Protein AF-A0A6L9Y1P7-F1 (afdb_monomer)

Nearest PDB structures (foldseek):
  3f51-assembly1_A  TM=7.659E-01  e=5.591E-02  Corynebacterium glutamicum
  1y7y-assembly1_B  TM=7.379E-01  e=5.591E-02  Aeromonas hydrophila
  1b0n-assembly1_A  TM=7.203E-01  e=5.591E-02  Bacillus subtilis
  4ia8-assembly1_B  TM=7.136E-01  e=8.306E-02  Enterobacter sp. RFL1396
  5woq-assembly2_C  TM=7.309E-01  e=8.789E-02  Mycolicibacterium smegmatis MC2 155

InterPro domains:
  IPR001387 Cro/C1-type, helix-turn-helix domain [PS50943] (22-74)
  IPR001387 Cro/C1-type, helix-turn-helix domain [cd00093] (22-53)
  IPR010982 Lambda repressor-like, DNA-binding domain superfamily [G3DSA:1.10.260.40] (13-73)
  IPR010982 Lambda repressor-like, DNA-binding domain superfamily [SSF47413] (22-70)

Structure (mmCIF, N/CA/C/O backbone):
data_AF-A0A6L9Y1P7-F1
#
_entry.id   AF-A0A6L9Y1P7-F1
#
loop_
_atom_site.group_PDB
_atom_site.id
_atom_site.type_symbol
_atom_site.label_atom_id
_atom_site.label_alt_id
_atom_site.label_comp_id
_atom_site.label_asym_id
_atom_site.label_entity_id
_atom_site.label_seq_id
_atom_site.pdbx_PDB_ins_code
_atom_site.Cartn_x
_atom_site.Cartn_y
_atom_site.Cartn_z
_atom_site.occupancy
_atom_site.B_iso_or_equiv
_atom_site.auth_seq_id
_atom_site.auth_comp_id
_atom_site.auth_asym_id
_atom_site.auth_atom_id
_atom_site.pdbx_PDB_model_num
ATOM 1 N N . MET A 1 1 ? 20.121 -1.443 2.127 1.00 50.41 1 MET A N 1
ATOM 2 C CA . MET A 1 1 ? 19.705 -1.574 0.713 1.00 50.41 1 MET A CA 1
ATOM 3 C C . MET A 1 1 ? 18.639 -2.658 0.638 1.00 50.41 1 MET A C 1
ATOM 5 O O . MET A 1 1 ? 18.966 -3.827 0.803 1.00 50.41 1 MET A O 1
ATOM 9 N N . THR A 1 2 ? 17.362 -2.293 0.518 1.00 58.94 2 THR A N 1
ATOM 10 C CA . THR A 1 2 ? 16.270 -3.277 0.430 1.00 58.94 2 THR A CA 1
ATOM 11 C C . THR A 1 2 ? 16.405 -4.001 -0.906 1.00 58.94 2 THR A C 1
ATOM 13 O O . THR A 1 2 ? 16.312 -3.361 -1.952 1.00 58.94 2 THR A O 1
ATOM 16 N N . LYS A 1 3 ? 16.704 -5.305 -0.892 1.00 76.31 3 LYS A N 1
ATOM 17 C CA . LYS A 1 3 ? 16.778 -6.101 -2.126 1.00 76.31 3 LYS A CA 1
ATOM 18 C C . LYS A 1 3 ? 15.422 -6.052 -2.833 1.00 76.31 3 LYS A C 1
ATOM 20 O O . LYS A 1 3 ? 14.381 -6.102 -2.180 1.00 76.31 3 LYS A O 1
ATOM 25 N N . THR A 1 4 ? 15.439 -5.937 -4.158 1.00 82.94 4 THR A N 1
ATOM 26 C CA . THR A 1 4 ? 14.223 -5.998 -4.972 1.00 82.94 4 THR A CA 1
ATOM 27 C C . THR A 1 4 ? 13.552 -7.357 -4.780 1.00 82.94 4 THR A C 1
ATOM 29 O O . THR A 1 4 ? 14.170 -8.383 -5.044 1.00 82.94 4 THR A O 1
ATOM 32 N N . ASP A 1 5 ? 12.291 -7.350 -4.349 1.00 93.62 5 ASP A N 1
ATOM 33 C CA . ASP A 1 5 ? 11.444 -8.538 -4.219 1.00 93.62 5 ASP A CA 1
ATOM 34 C C . ASP A 1 5 ? 10.262 -8.419 -5.204 1.00 93.62 5 ASP A C 1
ATOM 36 O O . ASP A 1 5 ? 9.308 -7.670 -4.950 1.00 93.62 5 ASP A O 1
ATOM 40 N N . PRO A 1 6 ? 10.317 -9.113 -6.357 1.00 95.06 6 PRO A N 1
ATOM 41 C CA . PRO A 1 6 ? 9.263 -9.059 -7.366 1.00 95.06 6 PRO A CA 1
ATOM 42 C C . PRO A 1 6 ? 7.898 -9.539 -6.861 1.00 95.06 6 PRO A C 1
ATOM 44 O O . PRO A 1 6 ? 6.878 -8.995 -7.287 1.00 95.06 6 PRO A O 1
ATOM 47 N N . ALA A 1 7 ? 7.858 -10.505 -5.937 1.00 96.25 7 ALA A N 1
ATOM 48 C CA . ALA A 1 7 ? 6.608 -11.038 -5.402 1.00 96.25 7 ALA A CA 1
ATOM 49 C C . ALA A 1 7 ? 5.900 -9.992 -4.533 1.00 96.25 7 ALA A C 1
ATOM 51 O O . ALA A 1 7 ? 4.700 -9.750 -4.693 1.00 96.25 7 ALA A O 1
ATOM 52 N N . LYS A 1 8 ? 6.652 -9.290 -3.677 1.00 97.19 8 LYS A N 1
ATOM 53 C CA . LYS A 1 8 ? 6.124 -8.161 -2.893 1.00 97.19 8 LYS A CA 1
ATOM 54 C C . LYS A 1 8 ? 5.631 -7.033 -3.794 1.00 97.19 8 LYS A C 1
ATOM 56 O O . LYS A 1 8 ? 4.551 -6.493 -3.565 1.00 97.19 8 LYS A O 1
ATOM 61 N N . ILE A 1 9 ? 6.370 -6.711 -4.856 1.00 97.56 9 ILE A N 1
ATOM 62 C CA . ILE A 1 9 ? 5.950 -5.684 -5.816 1.00 97.56 9 ILE A CA 1
ATOM 63 C C . ILE A 1 9 ? 4.640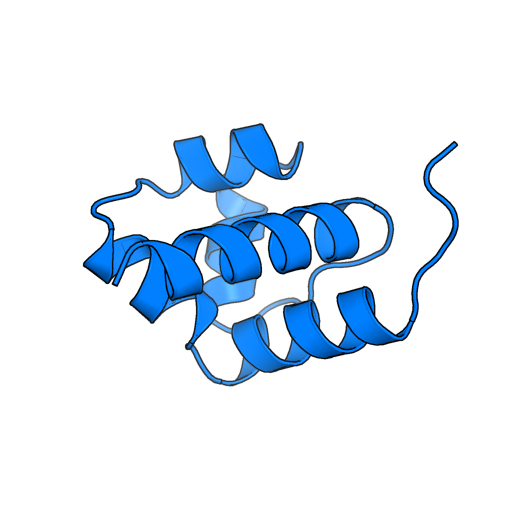 -6.081 -6.510 1.00 97.56 9 ILE A C 1
ATOM 65 O O . ILE A 1 9 ? 3.722 -5.263 -6.575 1.00 97.56 9 ILE A O 1
ATOM 69 N N . ALA A 1 10 ? 4.530 -7.314 -7.011 1.00 97.62 10 ALA A N 1
ATOM 70 C CA . ALA A 1 10 ? 3.316 -7.801 -7.668 1.00 97.62 10 ALA A CA 1
ATOM 71 C C . ALA A 1 10 ? 2.108 -7.752 -6.721 1.00 97.62 10 ALA A C 1
ATOM 73 O O . ALA A 1 10 ? 1.055 -7.233 -7.085 1.00 97.62 10 ALA A O 1
ATOM 74 N N . LYS A 1 11 ? 2.296 -8.192 -5.475 1.00 97.44 11 LYS A N 1
ATOM 75 C CA . LYS A 1 11 ? 1.272 -8.173 -4.430 1.00 97.44 11 LYS A CA 1
ATOM 76 C C . LYS A 1 11 ? 0.775 -6.767 -4.101 1.00 97.44 11 LYS A C 1
ATOM 78 O O . LYS A 1 11 ? -0.430 -6.544 -4.059 1.00 97.44 11 LYS A O 1
ATOM 83 N N . ALA A 1 12 ? 1.686 -5.813 -3.906 1.00 97.88 12 ALA A N 1
ATOM 84 C CA . ALA A 1 12 ? 1.323 -4.418 -3.657 1.00 97.88 12 ALA A CA 1
ATOM 85 C C . ALA A 1 12 ? 0.519 -3.817 -4.816 1.00 97.88 12 ALA A C 1
ATOM 87 O O . ALA A 1 12 ? -0.430 -3.070 -4.592 1.00 97.88 12 ALA A O 1
ATOM 88 N N . ARG A 1 13 ? 0.890 -4.146 -6.057 1.00 98.00 13 ARG A N 1
ATOM 89 C CA . ARG A 1 13 ? 0.186 -3.662 -7.249 1.00 98.00 13 ARG A CA 1
ATOM 90 C C . ARG A 1 13 ? -1.198 -4.279 -7.387 1.00 98.00 13 ARG A C 1
ATOM 92 O O . ARG A 1 13 ? -2.134 -3.537 -7.650 1.00 98.00 13 ARG A O 1
ATOM 99 N N . ALA A 1 14 ? -1.324 -5.584 -7.155 1.00 97.50 14 ALA A N 1
ATOM 100 C CA . ALA A 1 14 ? -2.612 -6.269 -7.167 1.00 97.50 14 ALA A CA 1
ATOM 101 C C . ALA A 1 14 ? -3.568 -5.673 -6.123 1.00 97.50 14 ALA A C 1
ATOM 103 O O . ALA A 1 14 ? -4.694 -5.322 -6.466 1.00 97.50 14 ALA A O 1
ATOM 104 N N . ALA A 1 15 ? -3.087 -5.475 -4.890 1.00 96.94 15 ALA A N 1
ATOM 105 C CA . ALA A 1 15 ? -3.875 -4.894 -3.803 1.00 96.94 15 ALA A CA 1
ATOM 106 C C . ALA A 1 15 ? -4.289 -3.433 -4.060 1.00 96.94 15 ALA A C 1
ATOM 108 O O . ALA A 1 15 ? -5.347 -2.996 -3.608 1.00 96.94 15 ALA A O 1
ATOM 109 N N . ALA A 1 16 ? -3.457 -2.668 -4.774 1.00 96.50 16 ALA A N 1
ATOM 110 C CA . ALA A 1 16 ? -3.806 -1.322 -5.218 1.00 96.50 16 ALA A CA 1
ATOM 111 C C . ALA A 1 16 ? -4.878 -1.359 -6.324 1.00 96.50 16 ALA A C 1
ATOM 113 O O . ALA A 1 16 ? -5.861 -0.631 -6.250 1.00 96.50 16 ALA A O 1
ATOM 114 N N . SER A 1 17 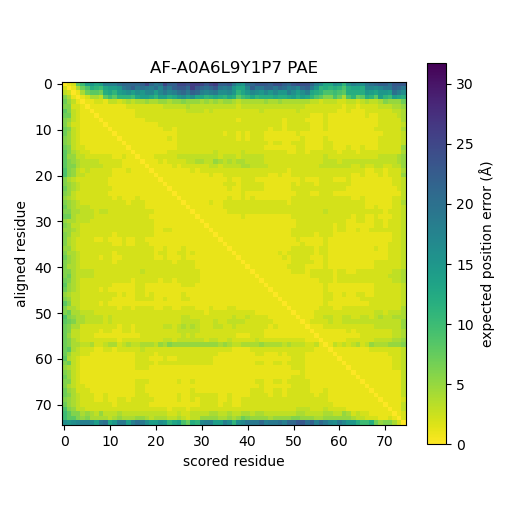? -4.735 -2.239 -7.322 1.00 95.31 17 SER A N 1
ATOM 115 C CA . SER A 1 17 ? -5.648 -2.285 -8.473 1.00 95.31 17 SER A CA 1
ATOM 116 C C . SER A 1 17 ? -7.028 -2.866 -8.165 1.00 95.31 17 SER A C 1
ATOM 118 O O . SER A 1 17 ? -7.987 -2.534 -8.851 1.00 95.31 17 SER A O 1
ATOM 120 N N . ASN A 1 18 ? -7.141 -3.751 -7.171 1.00 94.88 18 ASN A N 1
ATOM 121 C CA . ASN A 1 18 ? -8.403 -4.411 -6.818 1.00 94.88 18 ASN A CA 1
ATOM 122 C C . ASN A 1 18 ? -9.116 -3.772 -5.605 1.00 94.88 18 ASN A C 1
ATOM 124 O O . ASN A 1 18 ? -10.134 -4.292 -5.156 1.00 94.88 18 ASN A O 1
ATOM 128 N N . GLY A 1 19 ? -8.577 -2.679 -5.049 1.00 94.56 19 GLY A N 1
ATOM 129 C CA . GLY A 1 19 ? -9.138 -1.977 -3.889 1.00 94.56 19 GLY A CA 1
ATO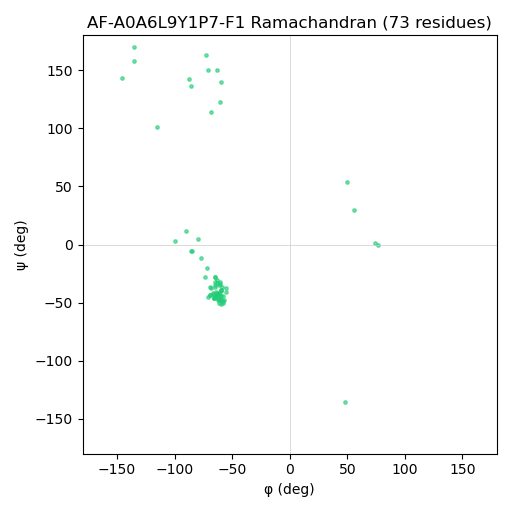M 130 C C . GLY A 1 19 ? -8.910 -2.653 -2.529 1.00 94.56 19 GLY A C 1
ATOM 131 O O . GLY A 1 19 ? -9.304 -2.094 -1.502 1.00 94.56 19 GLY A O 1
ATOM 132 N N . GLU A 1 20 ? -8.244 -3.810 -2.475 1.00 96.56 20 GLU A N 1
ATOM 133 C CA . GLU A 1 20 ? -7.962 -4.538 -1.229 1.00 96.56 20 GLU A CA 1
ATOM 134 C C . GLU A 1 20 ? -7.141 -3.688 -0.252 1.00 96.56 20 GLU A C 1
ATOM 136 O O . GLU A 1 20 ? -7.410 -3.677 0.950 1.00 96.56 20 GLU A O 1
ATOM 141 N N . GLY A 1 21 ? -6.170 -2.929 -0.765 1.00 97.38 21 GLY A N 1
ATOM 142 C CA . GLY A 1 21 ? -5.331 -2.059 0.052 1.00 97.38 21 GLY A CA 1
ATOM 143 C C . GLY A 1 21 ? -6.139 -1.027 0.846 1.00 97.38 21 GLY A C 1
ATOM 144 O O . GLY A 1 21 ? -5.949 -0.877 2.055 1.00 97.38 21 GLY A O 1
ATOM 145 N N . ARG A 1 22 ? -7.122 -0.400 0.188 1.00 98.44 22 ARG A N 1
ATOM 146 C CA . ARG A 1 22 ? -8.075 0.524 0.819 1.00 98.44 22 ARG A CA 1
ATOM 147 C C . ARG A 1 22 ? -8.951 -0.185 1.845 1.00 98.44 22 ARG A C 1
ATOM 149 O O . ARG A 1 22 ? -9.168 0.344 2.933 1.00 98.44 22 ARG A O 1
ATOM 156 N N . ALA A 1 23 ? -9.462 -1.367 1.505 1.00 98.06 23 ALA A N 1
ATOM 157 C CA . ALA A 1 23 ? -10.321 -2.139 2.394 1.00 98.06 23 ALA A CA 1
ATOM 158 C C . ALA A 1 23 ? -9.594 -2.512 3.697 1.00 98.06 23 ALA A C 1
ATOM 160 O O . ALA A 1 23 ? -10.123 -2.277 4.783 1.00 98.06 23 ALA A O 1
ATOM 161 N N . LEU A 1 24 ? -8.356 -3.012 3.603 1.00 97.88 24 LEU A N 1
ATOM 162 C CA . LEU A 1 24 ? -7.524 -3.340 4.765 1.00 97.88 24 LEU A CA 1
ATOM 163 C C . LEU A 1 24 ? -7.207 -2.107 5.612 1.00 97.88 24 LEU A C 1
ATOM 165 O O . LEU A 1 24 ? -7.298 -2.178 6.840 1.00 97.88 24 LEU A O 1
ATOM 169 N N . ARG A 1 25 ? -6.884 -0.975 4.976 1.00 98.12 25 ARG A N 1
ATOM 170 C CA . ARG A 1 25 ? -6.628 0.289 5.673 1.00 98.12 25 ARG A CA 1
ATOM 171 C C . ARG A 1 25 ? -7.849 0.739 6.482 1.00 98.12 25 ARG A C 1
ATOM 173 O O . ARG A 1 25 ? -7.728 1.011 7.674 1.00 98.12 25 ARG A O 1
ATOM 180 N N . LEU A 1 26 ? -9.024 0.780 5.850 1.00 98.31 26 LEU A N 1
ATOM 181 C CA . LEU A 1 26 ? -10.267 1.215 6.493 1.00 98.31 26 LEU A CA 1
ATOM 182 C C . LEU A 1 26 ? -10.720 0.254 7.597 1.00 98.31 26 LEU A C 1
ATOM 184 O O . LEU A 1 26 ? -11.096 0.712 8.675 1.00 98.31 26 LEU A O 1
ATOM 188 N N . LYS A 1 27 ? -10.627 -1.062 7.370 1.00 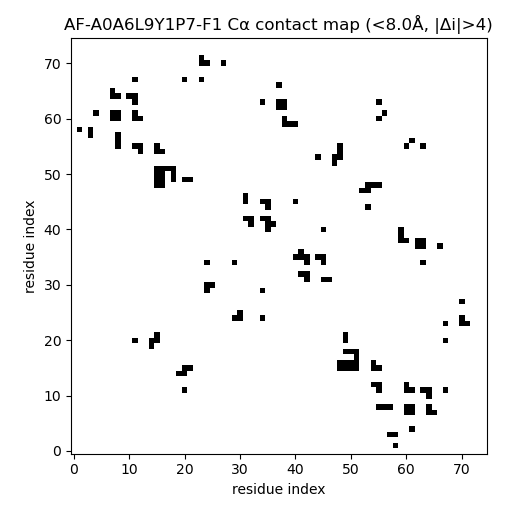98.06 27 LYS A N 1
ATOM 189 C CA . LYS A 1 27 ? -10.933 -2.089 8.380 1.00 98.06 27 LYS A CA 1
ATOM 190 C C . LYS A 1 27 ? -10.119 -1.882 9.660 1.00 98.06 27 LYS A C 1
ATOM 192 O O . LYS A 1 27 ? -10.658 -1.998 10.754 1.00 98.06 27 LYS A O 1
ATOM 197 N N . ASN A 1 28 ? -8.843 -1.531 9.511 1.00 97.88 28 ASN A N 1
ATOM 198 C CA . ASN A 1 28 ? -7.923 -1.291 10.621 1.00 97.88 28 ASN A CA 1
ATOM 199 C C . ASN A 1 28 ? -7.910 0.172 11.103 1.00 97.88 28 ASN A C 1
ATOM 201 O O . ASN A 1 28 ? -7.045 0.543 11.888 1.00 97.88 28 ASN A O 1
ATOM 205 N N . ARG A 1 29 ? -8.865 1.005 10.657 1.00 98.00 29 ARG A N 1
ATOM 206 C CA . ARG A 1 29 ? -9.027 2.416 11.062 1.00 98.00 29 ARG A CA 1
ATOM 207 C C . ARG A 1 29 ? -7.785 3.286 10.837 1.00 98.00 29 ARG A C 1
ATOM 209 O O . ARG A 1 29 ? -7.591 4.271 11.540 1.00 98.00 29 ARG A O 1
ATOM 216 N N . LEU A 1 30 ? -6.980 2.950 9.832 1.00 98.31 30 LEU A N 1
ATOM 217 C CA . LEU A 1 30 ? -5.790 3.715 9.481 1.00 98.31 30 LEU A CA 1
ATOM 218 C C . LEU A 1 30 ? -6.135 4.874 8.539 1.00 98.31 30 LEU A C 1
ATOM 220 O O . LEU A 1 30 ? -6.867 4.739 7.548 1.00 98.31 30 LEU A O 1
ATOM 224 N N . SER A 1 31 ? -5.559 6.031 8.823 1.00 98.62 31 SER A N 1
ATOM 225 C CA . SER A 1 31 ? -5.565 7.184 7.933 1.00 98.62 31 SER A CA 1
ATOM 226 C C . SER A 1 31 ? -4.633 6.965 6.735 1.00 98.62 31 SER A C 1
ATOM 228 O O . SER A 1 31 ? -3.758 6.095 6.726 1.00 98.62 31 SER A O 1
ATOM 230 N N . LEU A 1 32 ? -4.812 7.769 5.684 1.00 98.62 32 LEU A N 1
ATOM 231 C CA . LEU A 1 32 ? -3.901 7.750 4.535 1.00 98.62 32 LEU A CA 1
ATOM 232 C C . LEU A 1 32 ? -2.486 8.209 4.925 1.00 98.62 32 LEU A C 1
ATOM 234 O O . LEU A 1 32 ? -1.520 7.683 4.380 1.00 98.62 32 LEU A O 1
ATOM 238 N N . SER A 1 33 ? -2.355 9.165 5.852 1.00 98.56 33 SER A N 1
ATOM 239 C CA . SER A 1 33 ? -1.064 9.707 6.297 1.00 98.56 33 SER A CA 1
ATOM 240 C C . SER A 1 33 ? -0.251 8.689 7.100 1.00 98.56 33 SER A C 1
ATOM 242 O O . SER A 1 33 ? 0.961 8.612 6.917 1.00 98.56 33 SER A O 1
ATOM 244 N N . GLU A 1 34 ? -0.891 7.850 7.917 1.00 98.75 34 GLU A N 1
ATOM 245 C CA . GLU A 1 34 ? -0.209 6.754 8.624 1.00 98.75 34 GLU A CA 1
ATOM 246 C C . GLU A 1 34 ? 0.355 5.718 7.645 1.00 98.75 34 GLU A C 1
ATOM 248 O O . GLU A 1 34 ? 1.521 5.335 7.741 1.00 98.75 34 GLU A O 1
ATOM 253 N N . VAL A 1 35 ? -0.432 5.321 6.639 1.00 98.56 35 VAL A N 1
ATOM 254 C CA . VAL A 1 35 ? 0.041 4.411 5.581 1.00 98.56 35 VAL A CA 1
ATOM 255 C C . VAL A 1 35 ? 1.172 5.042 4.768 1.00 98.56 35 VAL A C 1
ATOM 257 O O . VAL A 1 35 ? 2.158 4.372 4.454 1.00 98.56 35 VAL A O 1
ATOM 260 N N . ALA A 1 36 ? 1.047 6.328 4.440 1.00 98.62 36 ALA A N 1
ATOM 261 C CA . ALA A 1 36 ? 2.044 7.074 3.681 1.00 98.62 36 ALA A CA 1
ATOM 262 C C . ALA A 1 36 ? 3.376 7.176 4.434 1.00 98.62 36 ALA A C 1
ATOM 264 O O . ALA A 1 36 ? 4.424 6.923 3.841 1.00 98.62 36 ALA A O 1
ATOM 265 N N . SER A 1 37 ? 3.322 7.439 5.744 1.00 98.56 37 SER A N 1
ATOM 266 C CA . SER A 1 37 ? 4.485 7.468 6.635 1.00 98.56 37 SER A CA 1
ATOM 267 C C . SER A 1 37 ? 5.236 6.133 6.622 1.00 98.56 37 SER A C 1
ATOM 269 O O . SER A 1 37 ? 6.428 6.095 6.324 1.00 98.56 37 SER A O 1
ATOM 271 N N . VAL A 1 38 ? 4.524 5.013 6.802 1.00 98.19 38 VAL A N 1
ATOM 272 C CA . VAL A 1 38 ? 5.115 3.661 6.750 1.00 98.19 38 VAL A CA 1
ATOM 273 C C . VAL A 1 38 ? 5.721 3.351 5.380 1.00 98.19 38 VAL A C 1
ATOM 275 O O . VAL A 1 38 ? 6.731 2.657 5.281 1.00 98.19 38 VAL A O 1
ATOM 278 N N . CYS A 1 39 ? 5.111 3.844 4.303 1.00 98.06 39 CYS A N 1
ATOM 279 C CA . CYS A 1 39 ? 5.588 3.618 2.941 1.00 98.06 39 CYS A CA 1
ATOM 280 C C . CYS A 1 39 ? 6.669 4.617 2.492 1.00 98.06 39 CYS A C 1
ATOM 282 O O . CYS A 1 39 ? 7.238 4.422 1.410 1.00 98.06 39 CYS A O 1
ATOM 284 N N . GLU A 1 40 ? 6.979 5.626 3.312 1.00 98.00 40 GLU A N 1
ATOM 285 C CA . GLU A 1 40 ? 7.839 6.777 3.005 1.00 98.00 40 GLU A CA 1
ATOM 286 C C . GLU A 1 40 ? 7.449 7.446 1.675 1.00 98.00 40 GLU A C 1
ATOM 288 O O . GLU A 1 40 ? 8.253 7.578 0.749 1.00 98.00 40 GLU A O 1
ATOM 293 N N . VAL A 1 41 ? 6.174 7.804 1.546 1.00 98.31 41 VAL A N 1
ATOM 294 C CA . VAL A 1 41 ? 5.629 8.532 0.392 1.00 98.31 41 VAL A CA 1
ATOM 295 C C . VAL A 1 41 ? 4.708 9.652 0.862 1.00 98.31 41 VAL A C 1
ATOM 297 O O . VAL A 1 41 ? 4.336 9.719 2.028 1.00 98.31 41 VAL A O 1
ATOM 300 N N . ASP A 1 42 ? 4.304 10.518 -0.062 1.00 98.31 42 ASP A N 1
ATOM 301 C CA . ASP A 1 42 ? 3.262 11.505 0.204 1.00 98.31 42 ASP A CA 1
ATOM 302 C C . ASP A 1 42 ? 1.872 10.852 0.336 1.00 98.31 42 ASP A C 1
ATOM 304 O O . ASP A 1 42 ? 1.573 9.852 -0.327 1.00 98.31 42 ASP A O 1
ATOM 308 N N . GLN A 1 43 ? 0.990 11.449 1.142 1.00 98.25 43 GLN A N 1
ATOM 309 C CA . GLN A 1 43 ? -0.385 10.977 1.334 1.00 98.25 43 GLN A CA 1
ATOM 310 C C . GLN A 1 43 ? -1.153 10.848 0.008 1.00 98.25 43 GLN A C 1
ATOM 312 O O . GLN A 1 43 ? -1.912 9.892 -0.183 1.00 98.25 43 GLN A O 1
ATOM 317 N N . SER A 1 44 ? -0.934 11.769 -0.936 1.00 98.38 44 SER A N 1
ATOM 318 C CA . SER A 1 44 ? -1.563 11.722 -2.259 1.00 98.38 44 SER A CA 1
ATOM 319 C C . SER A 1 44 ? -1.121 10.506 -3.074 1.00 98.38 44 SER A C 1
ATOM 321 O O . SER A 1 44 ? -1.891 10.010 -3.896 1.00 98.38 44 SER A O 1
ATOM 323 N N . ALA A 1 45 ? 0.085 9.974 -2.842 1.00 98.44 45 ALA A N 1
ATOM 324 C CA . ALA A 1 45 ? 0.540 8.761 -3.511 1.00 98.44 45 ALA A CA 1
ATOM 325 C C . ALA A 1 45 ? -0.301 7.556 -3.077 1.00 98.44 45 ALA A C 1
ATOM 327 O O . ALA A 1 45 ? -0.780 6.824 -3.940 1.00 98.44 45 ALA A O 1
ATOM 328 N N . VAL A 1 46 ? -0.544 7.399 -1.771 1.00 98.44 46 VAL A N 1
ATOM 329 C CA . VAL A 1 46 ? -1.401 6.328 -1.236 1.00 98.44 46 VAL A CA 1
ATOM 330 C C . VAL A 1 46 ? -2.831 6.476 -1.743 1.00 98.44 46 VAL A C 1
ATOM 332 O O . VAL A 1 46 ? -3.416 5.497 -2.198 1.00 98.44 46 VAL A O 1
ATOM 335 N N . TRP A 1 47 ? -3.375 7.698 -1.746 1.00 98.19 47 TRP A N 1
ATOM 336 C CA . TRP A 1 47 ? -4.711 7.950 -2.290 1.00 98.19 47 TRP A CA 1
ATOM 337 C C . TRP A 1 47 ? -4.820 7.507 -3.758 1.00 98.19 47 TRP A C 1
ATOM 339 O O . TRP A 1 47 ? -5.724 6.744 -4.093 1.00 98.19 47 TRP A O 1
ATOM 349 N N . ARG A 1 48 ? -3.857 7.884 -4.614 1.00 98.31 48 ARG A N 1
ATOM 350 C CA . ARG A 1 48 ? -3.822 7.470 -6.031 1.00 98.31 48 ARG A CA 1
ATOM 351 C C . ARG A 1 48 ? -3.661 5.961 -6.207 1.00 98.31 48 ARG A C 1
ATOM 353 O O . ARG A 1 48 ? -4.179 5.411 -7.174 1.00 98.31 48 ARG A O 1
ATOM 360 N N . TRP A 1 49 ? -2.944 5.287 -5.306 1.00 98.38 49 TRP A N 1
ATOM 361 C CA . TRP A 1 49 ? -2.858 3.825 -5.327 1.00 98.38 49 TRP A CA 1
ATOM 362 C C . TRP A 1 49 ? -4.204 3.185 -5.031 1.00 98.38 49 TRP A C 1
ATOM 364 O O . TRP A 1 49 ? -4.625 2.291 -5.752 1.00 98.38 49 TRP A O 1
ATOM 374 N N . GLU A 1 50 ? -4.898 3.678 -4.010 1.00 97.62 50 GLU A N 1
ATOM 375 C CA . GLU A 1 50 ? -6.194 3.150 -3.587 1.00 97.62 50 GLU A CA 1
ATOM 376 C C . GLU A 1 50 ? -7.348 3.477 -4.540 1.00 97.62 50 GLU A C 1
ATOM 378 O O . GLU A 1 50 ? -8.369 2.794 -4.500 1.00 97.62 50 GLU A O 1
ATOM 383 N N . GLN A 1 51 ? -7.201 4.500 -5.386 1.00 95.75 51 GLN A N 1
ATOM 384 C CA . GLN A 1 51 ? -8.113 4.759 -6.507 1.00 95.75 51 GLN A CA 1
ATOM 385 C C . 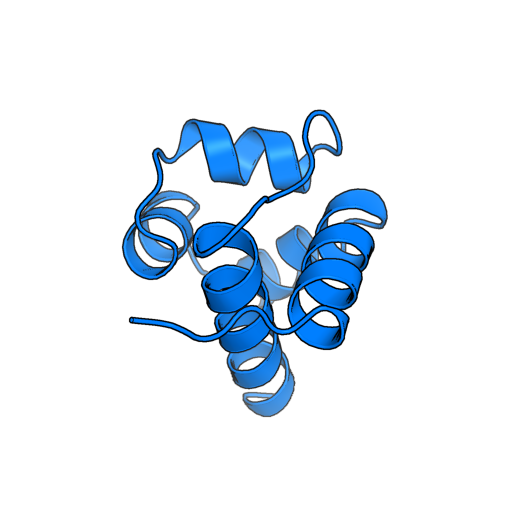GLN A 1 51 ? -7.743 3.972 -7.778 1.00 95.75 51 GLN A C 1
ATOM 387 O O . GLN A 1 51 ? -8.452 4.058 -8.775 1.00 95.75 51 GLN A O 1
ATOM 392 N N . GLY A 1 52 ? -6.621 3.244 -7.788 1.00 93.62 52 GLY A N 1
ATOM 393 C CA . GLY A 1 52 ? -6.118 2.559 -8.983 1.00 93.62 52 GLY A CA 1
ATOM 394 C C . GLY A 1 52 ? -5.495 3.484 -10.041 1.00 93.62 52 GLY A C 1
ATOM 395 O O . GLY A 1 52 ? -5.018 2.997 -11.063 1.00 93.62 52 GLY A O 1
ATOM 396 N N . GLU A 1 53 ? -5.423 4.798 -9.800 1.00 96.12 53 GLU A N 1
ATOM 397 C CA . GLU A 1 53 ? -4.824 5.781 -10.719 1.00 96.12 53 GLU A CA 1
ATOM 398 C C . GLU A 1 53 ? -3.316 5.571 -10.914 1.00 96.12 53 GLU A C 1
ATOM 400 O O . GLU A 1 53 ? -2.741 5.937 -11.942 1.00 96.12 53 GLU A O 1
ATOM 405 N N . ARG A 1 54 ? -2.635 5.004 -9.911 1.00 96.81 54 ARG A N 1
ATOM 406 C CA . ARG A 1 54 ? -1.198 4.724 -9.982 1.00 96.81 54 ARG A CA 1
ATOM 407 C C . ARG A 1 54 ? -0.840 3.453 -9.229 1.00 96.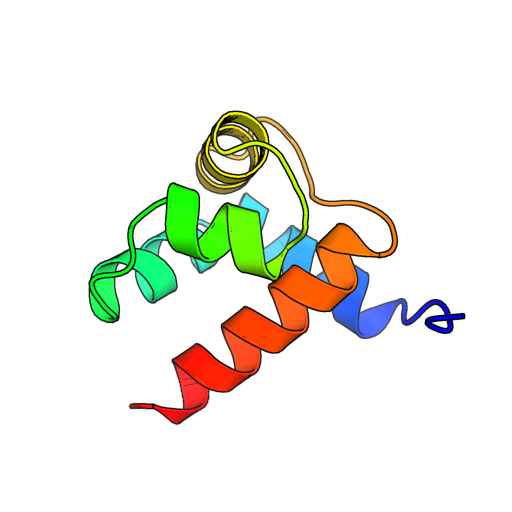81 54 ARG A C 1
ATOM 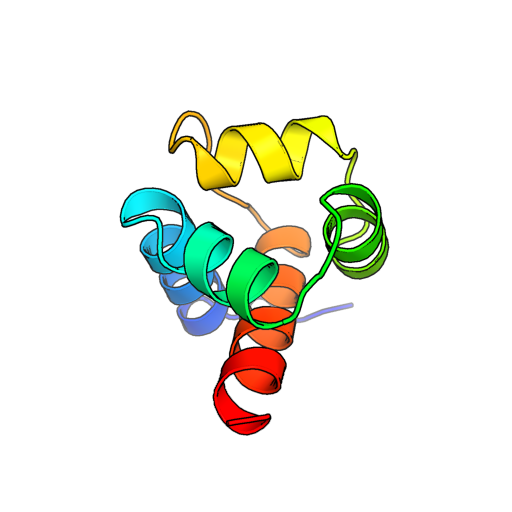409 O O . ARG A 1 54 ? -1.328 3.202 -8.143 1.00 96.81 54 ARG A O 1
ATOM 416 N N . ALA A 1 55 ? 0.116 2.696 -9.751 1.00 97.50 55 ALA A N 1
ATOM 417 C CA . ALA A 1 55 ? 0.694 1.562 -9.036 1.00 97.50 55 ALA A CA 1
ATOM 418 C C . ALA A 1 55 ? 1.879 1.985 -8.136 1.00 97.50 55 ALA A C 1
ATOM 420 O O . ALA A 1 55 ? 2.715 2.790 -8.578 1.00 97.50 55 ALA A O 1
ATOM 421 N N . PRO A 1 56 ? 2.036 1.396 -6.933 1.00 97.56 56 PRO A N 1
ATOM 422 C CA . PRO A 1 56 ? 3.252 1.550 -6.141 1.00 97.56 56 PRO A CA 1
ATOM 423 C C . PRO A 1 56 ? 4.465 0.944 -6.872 1.00 97.56 56 PRO A C 1
ATOM 425 O O . PRO A 1 56 ? 4.359 0.001 -7.670 1.00 97.56 56 PRO A O 1
ATOM 428 N N . ARG A 1 57 ? 5.655 1.506 -6.625 1.00 95.81 57 ARG A N 1
ATOM 429 C CA . ARG A 1 57 ? 6.911 1.123 -7.299 1.00 95.81 57 ARG A CA 1
ATOM 430 C C . ARG A 1 57 ? 8.063 0.994 -6.302 1.00 95.81 57 ARG A C 1
ATOM 432 O O . ARG A 1 57 ? 8.027 1.606 -5.238 1.00 95.81 57 ARG A O 1
ATOM 439 N N . ALA A 1 58 ? 9.092 0.237 -6.690 1.00 92.62 58 ALA A N 1
ATOM 440 C CA . ALA A 1 58 ? 10.364 0.111 -5.973 1.00 92.62 58 ALA A CA 1
ATOM 441 C C . ALA A 1 58 ? 10.184 -0.158 -4.460 1.00 92.62 58 ALA A C 1
ATOM 443 O O . ALA A 1 58 ? 9.350 -0.978 -4.076 1.00 92.62 58 ALA A O 1
ATOM 444 N N . ALA A 1 59 ? 10.950 0.528 -3.607 1.00 96.25 59 ALA A N 1
ATOM 445 C CA . ALA A 1 59 ? 10.919 0.351 -2.156 1.00 96.25 59 ALA A CA 1
ATOM 446 C C . ALA A 1 59 ? 9.531 0.607 -1.542 1.00 96.25 59 ALA A C 1
ATOM 448 O O . ALA A 1 59 ? 9.120 -0.121 -0.641 1.00 96.25 59 ALA A O 1
ATOM 449 N N . ALA A 1 60 ? 8.776 1.576 -2.069 1.00 97.62 60 ALA A N 1
ATOM 450 C CA . ALA A 1 60 ? 7.435 1.889 -1.582 1.00 97.62 60 ALA A CA 1
ATOM 451 C C . ALA A 1 60 ? 6.448 0.731 -1.809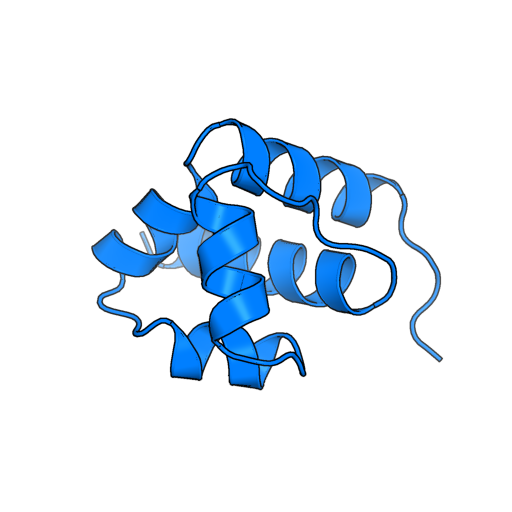 1.00 97.62 60 ALA A C 1
ATOM 453 O O . ALA A 1 60 ? 5.637 0.440 -0.938 1.00 97.62 60 ALA A O 1
ATOM 454 N N . ALA A 1 61 ? 6.561 0.009 -2.932 1.00 97.94 61 ALA A N 1
ATOM 455 C CA . ALA A 1 61 ? 5.763 -1.198 -3.164 1.00 97.94 61 ALA A CA 1
ATOM 456 C C . ALA A 1 61 ? 6.092 -2.311 -2.163 1.00 97.94 61 ALA A C 1
ATOM 458 O O . ALA A 1 61 ? 5.189 -2.969 -1.660 1.00 97.94 61 ALA A O 1
ATOM 459 N N . ILE A 1 62 ? 7.372 -2.496 -1.837 1.00 97.94 62 ILE A N 1
ATOM 460 C CA . ILE A 1 62 ? 7.791 -3.504 -0.856 1.00 97.94 62 ILE A CA 1
ATOM 461 C C . ILE A 1 62 ? 7.261 -3.144 0.538 1.00 97.94 62 ILE A C 1
ATOM 463 O O . ILE A 1 62 ? 6.674 -3.995 1.207 1.00 97.94 62 ILE A O 1
ATOM 467 N N . ARG A 1 63 ? 7.402 -1.879 0.958 1.00 98.12 63 ARG A N 1
ATOM 468 C CA . ARG A 1 63 ? 6.865 -1.392 2.239 1.00 98.12 63 ARG A CA 1
ATOM 469 C C . ARG A 1 63 ? 5.351 -1.536 2.314 1.00 98.12 63 ARG A C 1
ATOM 471 O O . ARG A 1 63 ? 4.845 -2.044 3.309 1.00 98.12 63 ARG A O 1
ATOM 478 N N . TYR A 1 64 ? 4.649 -1.191 1.238 1.00 98.19 64 TYR A N 1
ATOM 479 C CA . TYR A 1 64 ? 3.203 -1.351 1.174 1.00 98.19 64 TYR A CA 1
ATOM 480 C C . TYR A 1 64 ? 2.788 -2.823 1.283 1.00 98.19 64 TYR A C 1
ATOM 482 O O . TYR A 1 64 ? 1.949 -3.157 2.111 1.00 98.19 64 TYR A O 1
ATOM 490 N N . ALA A 1 65 ? 3.426 -3.734 0.541 1.00 98.25 65 ALA A N 1
ATOM 491 C CA . ALA A 1 65 ? 3.144 -5.167 0.653 1.00 98.25 65 ALA A CA 1
ATOM 492 C C . ALA A 1 65 ? 3.390 -5.717 2.067 1.00 98.25 65 ALA A C 1
ATOM 494 O O . ALA A 1 65 ? 2.607 -6.536 2.543 1.00 98.25 65 ALA A O 1
ATOM 495 N N . ASN A 1 66 ? 4.451 -5.269 2.743 1.00 98.19 66 ASN A N 1
ATOM 496 C CA . ASN A 1 66 ? 4.739 -5.668 4.122 1.00 98.19 66 ASN A CA 1
ATOM 497 C C . ASN A 1 66 ? 3.673 -5.170 5.097 1.00 98.19 66 ASN A C 1
ATOM 499 O O . ASN A 1 66 ? 3.202 -5.947 5.923 1.00 98.19 66 ASN A O 1
ATOM 503 N N . LEU A 1 67 ? 3.254 -3.909 4.967 1.00 98.06 67 LEU A N 1
ATOM 504 C CA . LEU A 1 67 ? 2.156 -3.367 5.759 1.00 98.06 67 LEU A CA 1
ATOM 505 C C . LEU A 1 67 ? 0.880 -4.192 5.556 1.00 98.06 67 LEU A C 1
ATOM 507 O O . LEU A 1 67 ? 0.265 -4.612 6.529 1.00 98.06 67 LEU A O 1
ATOM 511 N N . LEU A 1 68 ? 0.509 -4.486 4.307 1.00 97.75 68 LEU A N 1
ATOM 512 C CA . LEU A 1 68 ? -0.686 -5.281 4.011 1.00 97.75 68 LEU A CA 1
ATOM 513 C C . LEU A 1 68 ? -0.624 -6.690 4.618 1.00 97.75 68 LEU A C 1
ATOM 515 O O . LEU A 1 68 ? -1.654 -7.220 5.020 1.00 97.75 68 LEU A O 1
ATOM 519 N N . ASP A 1 69 ? 0.558 -7.300 4.703 1.00 97.88 69 ASP A N 1
ATOM 520 C CA . ASP A 1 69 ? 0.730 -8.612 5.342 1.00 97.88 69 ASP A CA 1
ATOM 521 C C . ASP A 1 69 ? 0.481 -8.566 6.841 1.00 97.88 69 ASP A C 1
ATOM 523 O O . ASP A 1 69 ? -0.228 -9.423 7.366 1.00 97.88 69 ASP A O 1
ATOM 527 N N . ILE A 1 70 ? 0.983 -7.524 7.500 1.00 97.75 70 ILE A N 1
ATOM 528 C CA . ILE A 1 70 ? 0.714 -7.281 8.916 1.00 97.75 70 ILE A CA 1
ATOM 529 C C . ILE A 1 70 ? -0.790 -7.073 9.125 1.00 97.75 70 ILE A C 1
ATOM 531 O O . ILE A 1 70 ? -1.393 -7.760 9.942 1.00 97.75 70 ILE A O 1
ATOM 535 N N . LEU A 1 71 ? -1.425 -6.195 8.339 1.00 97.00 71 LEU A N 1
ATOM 536 C CA . LEU A 1 71 ? -2.850 -5.876 8.488 1.00 97.00 71 LEU A CA 1
ATOM 537 C C . LEU A 1 71 ? -3.783 -7.069 8.240 1.00 97.00 71 LEU A C 1
ATOM 539 O O . LEU A 1 71 ? -4.858 -7.123 8.833 1.00 97.00 71 LEU A O 1
ATOM 543 N N . ARG A 1 72 ? -3.403 -8.023 7.377 1.00 95.81 72 ARG A N 1
ATOM 544 C CA . ARG A 1 72 ? -4.161 -9.275 7.204 1.00 95.81 72 ARG A CA 1
ATOM 545 C C . ARG A 1 72 ? -4.070 -10.164 8.445 1.00 95.81 72 ARG A C 1
ATOM 547 O O . ARG A 1 72 ? -5.068 -10.780 8.807 1.00 95.81 72 ARG A O 1
ATOM 554 N N . GLY A 1 73 ? -2.905 -10.202 9.090 1.00 95.38 73 GLY A N 1
ATOM 555 C CA . GLY A 1 73 ? -2.647 -11.011 10.284 1.00 95.38 73 GLY A CA 1
ATOM 556 C C . GLY A 1 73 ? -3.213 -10.447 11.591 1.00 95.38 73 GLY A C 1
ATOM 557 O O . GLY A 1 73 ? -3.241 -11.169 12.577 1.00 95.38 73 GLY A O 1
ATOM 558 N N . LEU A 1 74 ? -3.680 -9.193 11.612 1.00 91.50 74 LEU A N 1
ATOM 559 C CA . LEU A 1 74 ? -4.371 -8.592 12.767 1.00 91.50 74 LEU A CA 1
ATOM 560 C C . LEU A 1 74 ? -5.852 -9.003 12.879 1.00 91.50 74 LEU A C 1
ATOM 562 O O . LEU A 1 74 ? -6.574 -8.452 13.708 1.00 91.50 74 LEU A O 1
ATOM 566 N N . THR A 1 75 ? -6.311 -9.907 12.009 1.00 61.19 75 THR A N 1
ATOM 567 C CA . THR A 1 75 ? -7.700 -10.382 11.976 1.00 61.19 75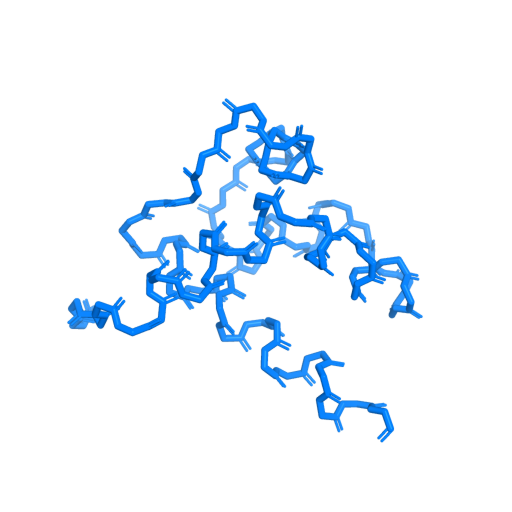 THR A CA 1
ATOM 568 C C . THR A 1 75 ? -7.925 -11.525 12.949 1.00 61.19 75 THR A C 1
ATOM 570 O O . THR A 1 75 ? -7.062 -12.427 12.985 1.00 61.19 75 THR A O 1
#

Mean predicted aligned error: 2.73 Å

Secondary structure (DSSP, 8-state):
-----HHHHHHHHHHHHTSHHHHHHHHTT--HHHHHHHHTS-HHHHHHHHTTSS---HHHHHHHHHHHHHHHHT-

Solvent-accessible surface area (backbone atoms only — not comparable to full-atom values): 4056 Å² total; per-residue (Å²): 132,86,76,90,51,68,67,36,35,52,49,26,32,50,28,20,65,71,36,48,50,45,50,54,35,55,76,69,72,52,54,57,56,61,54,10,57,71,28,73,51,56,42,67,57,47,52,33,18,45,71,47,78,39,72,61,54,74,70,37,8,39,38,43,27,52,52,54,53,53,61,61,66,75,106

Foldseek 3Di:
DPPDDVVLQVQQQVCLQVLVLVVLCVVVPHDLVNLCVQLVHDSVVSVCSNVNVDGDDDSSSNSSSVVSVVSVVVD

Radius of gyration: 10.98 Å; Cα contacts (8 Å, |Δi|>4): 90; chains: 1; bounding box: 31×23×24 Å

pLDDT: mean 95.2, std 8.52, range [50.41, 98.75]

Organism: NCBI:txid1268043

Sequence (75 aa):
MTKTDPAKIAKARAAASNGEGRALRLKNRLSLSEVASVCEVDQSAVWRWEQGERAPRAAAAIRYANLLDILRGLT